Protein AF-A0AAD6JDX0-F1 (afdb_monomer_lite)

Secondary structure (DSSP, 8-state):
----SSS-EE------GGG--HHHHTTS-EEHHHHHHHHHHHHHHHHHHSS-TT--SSHHHHHHHHHHPPP---TTS-HHHHHHHHHHT-SSTTTSPPHHHHHT-HHHHGGG-SPP----HHHHHHHHTT-----------------

InterPro domains:
  IPR000719 Protein kinase domain [PF00069] (10-108)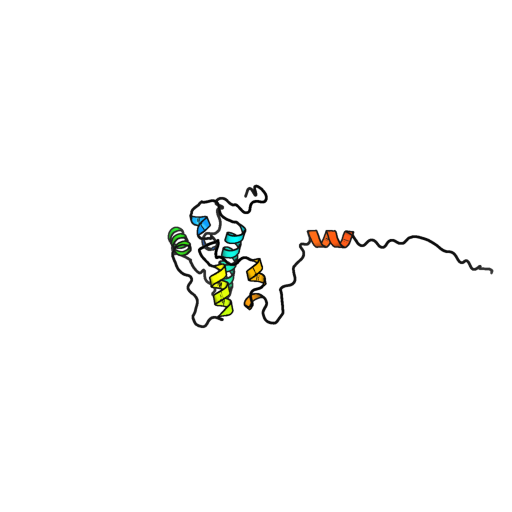
  IPR000719 Protein kinase domain [PS50011] (1-108)
  IPR011009 Protein kinase-like domain superfamily [SSF56112] (7-124)

Structure (mmCIF, N/CA/C/O backbone):
data_AF-A0AAD6JDX0-F1
#
_entry.id   AF-A0AAD6JDX0-F1
#
loop_
_atom_site.group_PDB
_atom_site.id
_atom_site.type_symbol
_atom_site.label_atom_id
_atom_site.label_alt_id
_atom_site.label_comp_id
_atom_site.label_asym_id
_atom_site.label_entity_id
_atom_site.label_seq_id
_atom_site.pdbx_PDB_ins_code
_atom_site.Cartn_x
_atom_site.Cartn_y
_atom_site.Cartn_z
_atom_site.occupancy
_atom_site.B_iso_or_equiv
_atom_site.auth_seq_id
_atom_site.auth_comp_id
_atom_site.auth_asym_id
_atom_site.auth_atom_id
_atom_site.pdbx_PDB_model_num
ATOM 1 N N . MET A 1 1 ? 9.845 15.146 -13.384 1.00 43.88 1 MET A N 1
ATOM 2 C CA . MET A 1 1 ? 8.476 14.604 -13.340 1.00 43.88 1 MET A CA 1
ATOM 3 C C . MET A 1 1 ? 7.692 15.334 -14.412 1.00 43.88 1 MET A C 1
ATOM 5 O O . MET A 1 1 ? 7.407 16.510 -14.237 1.00 43.88 1 MET A O 1
ATOM 9 N N . VAL A 1 2 ? 7.508 14.710 -15.573 1.00 39.38 2 VAL A N 1
ATOM 10 C CA . VAL A 1 2 ? 6.682 15.276 -1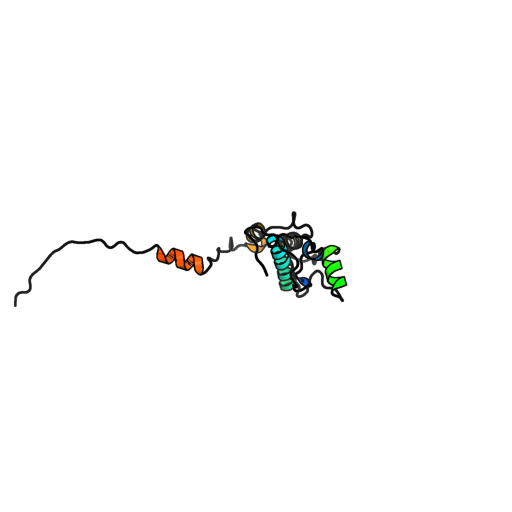6.645 1.00 39.38 2 VAL A CA 1
ATOM 11 C C . VAL A 1 2 ? 5.305 14.665 -16.440 1.00 39.38 2 VAL A C 1
ATOM 13 O O . VAL A 1 2 ? 5.136 13.470 -16.652 1.00 39.38 2 VAL A O 1
ATOM 16 N N . LEU A 1 3 ? 4.376 15.458 -15.911 1.00 48.66 3 LEU A N 1
ATOM 17 C CA . LEU A 1 3 ? 2.956 15.124 -15.923 1.00 48.66 3 LEU A CA 1
ATOM 18 C C . LEU A 1 3 ? 2.499 15.386 -17.355 1.00 48.66 3 LEU A C 1
ATOM 20 O O . LEU A 1 3 ? 2.407 16.546 -17.756 1.00 48.66 3 LEU A O 1
ATOM 24 N N . GLN A 1 4 ? 2.354 14.331 -18.150 1.00 47.47 4 GLN A N 1
ATOM 25 C CA . GLN A 1 4 ? 1.864 14.450 -19.514 1.00 47.47 4 GLN A CA 1
ATOM 26 C C . GLN A 1 4 ? 0.431 13.933 -19.554 1.00 47.47 4 GLN A C 1
ATOM 28 O O . GLN A 1 4 ? 0.207 12.731 -19.482 1.00 47.47 4 GLN A O 1
ATOM 33 N N . ASP A 1 5 ? -0.479 14.899 -19.674 1.00 45.22 5 ASP A N 1
ATOM 34 C CA . ASP A 1 5 ? -1.912 14.775 -19.933 1.00 45.22 5 ASP A CA 1
ATOM 35 C C . ASP A 1 5 ? -2.743 14.091 -18.839 1.00 45.22 5 ASP A C 1
ATOM 37 O O . ASP A 1 5 ? -2.227 13.433 -17.944 1.00 45.22 5 ASP A O 1
ATOM 41 N N . ASP A 1 6 ? -4.062 14.291 -18.886 1.00 59.56 6 ASP A N 1
ATOM 42 C CA . ASP A 1 6 ? -5.078 13.791 -17.942 1.00 59.56 6 ASP A CA 1
ATOM 43 C C . ASP A 1 6 ? -5.163 12.245 -17.840 1.00 59.56 6 ASP A C 1
ATOM 45 O O . ASP A 1 6 ? -6.144 11.691 -17.336 1.00 59.56 6 ASP A O 1
ATOM 49 N N . ASN A 1 7 ? -4.145 11.536 -18.330 1.00 61.78 7 ASN A N 1
ATOM 50 C CA . ASN A 1 7 ? -3.982 10.100 -18.238 1.00 61.78 7 ASN A CA 1
ATOM 51 C C . ASN A 1 7 ? -3.118 9.769 -17.008 1.00 61.78 7 ASN A C 1
ATOM 53 O O . ASN A 1 7 ? -2.007 10.268 -16.864 1.00 61.78 7 ASN A O 1
ATOM 57 N N . ASP A 1 8 ? -3.613 8.911 -16.113 1.00 72.12 8 ASP A N 1
ATOM 58 C CA . ASP A 1 8 ? -2.952 8.521 -14.850 1.00 72.12 8 ASP A CA 1
ATOM 59 C C . ASP A 1 8 ? -1.730 7.601 -15.070 1.00 72.12 8 ASP A C 1
ATOM 61 O O . ASP A 1 8 ? -1.405 6.763 -14.240 1.00 72.12 8 ASP A O 1
ATOM 65 N N . GLU A 1 9 ? -1.073 7.699 -16.221 1.00 75.00 9 GLU A N 1
ATOM 66 C CA . GLU A 1 9 ? -0.005 6.815 -16.663 1.00 75.00 9 GLU A CA 1
ATOM 67 C C . GLU A 1 9 ? 1.367 7.423 -16.377 1.00 75.00 9 GLU A C 1
ATOM 69 O O . GLU A 1 9 ? 1.724 8.493 -16.873 1.00 75.00 9 GLU A O 1
ATOM 74 N N . LEU A 1 10 ? 2.181 6.707 -15.605 1.00 70.31 10 LEU A N 1
ATOM 75 C CA . LEU A 1 10 ? 3.523 7.142 -15.239 1.00 70.31 10 LEU A CA 1
ATOM 76 C C . LEU A 1 10 ? 4.592 6.175 -15.751 1.00 70.31 10 LEU A C 1
ATOM 78 O O . LEU A 1 10 ? 4.371 4.979 -15.945 1.00 70.31 10 LEU A O 1
ATOM 82 N N . ARG A 1 11 ? 5.795 6.719 -15.959 1.00 57.75 11 ARG A N 1
ATOM 83 C CA . ARG A 1 11 ? 7.009 5.962 -16.280 1.00 57.75 11 ARG A CA 1
ATOM 84 C C . ARG A 1 11 ? 8.075 6.236 -15.229 1.00 57.75 11 ARG A C 1
ATOM 86 O O . ARG A 1 11 ? 8.340 7.389 -14.906 1.00 57.75 11 ARG A O 1
ATOM 93 N N . ARG A 1 12 ? 8.660 5.141 -14.731 1.00 56.44 12 ARG A N 1
ATOM 94 C CA . ARG A 1 12 ? 9.772 5.007 -13.771 1.00 56.44 12 ARG A CA 1
ATOM 95 C C . ARG A 1 12 ? 10.301 6.333 -13.177 1.00 56.44 12 ARG A C 1
ATOM 97 O O . ARG A 1 12 ? 11.063 7.051 -13.821 1.00 56.44 12 ARG A O 1
ATOM 104 N N . SER A 1 13 ? 9.975 6.588 -11.908 1.00 55.56 13 SER A N 1
ATOM 105 C CA . SER A 1 13 ? 10.587 7.639 -11.078 1.00 55.56 13 SER A CA 1
ATOM 106 C C . SER A 1 13 ? 11.581 7.018 -10.080 1.00 55.56 13 SER A C 1
ATOM 108 O O . SER A 1 13 ? 11.301 5.932 -9.569 1.00 55.56 13 SER A O 1
ATOM 110 N N . PRO A 1 14 ? 12.731 7.652 -9.777 1.00 55.09 14 PRO A N 1
ATOM 111 C CA . PRO A 1 14 ? 13.619 7.218 -8.700 1.00 55.09 14 PRO A CA 1
ATOM 112 C C . PRO A 1 14 ? 12.977 7.539 -7.338 1.00 55.09 14 PRO A C 1
ATOM 114 O O . PRO A 1 14 ? 13.245 8.577 -6.738 1.00 55.09 14 PRO A O 1
ATOM 117 N N . GLY A 1 15 ? 12.065 6.678 -6.888 1.00 63.12 15 GLY A N 1
ATOM 118 C CA . GLY A 1 15 ? 11.445 6.752 -5.565 1.00 63.12 15 GLY A CA 1
ATOM 119 C C . GLY A 1 15 ? 12.250 6.013 -4.493 1.00 63.12 15 GLY A C 1
ATOM 120 O O . GLY A 1 15 ? 13.205 5.293 -4.788 1.00 63.12 15 GLY A O 1
ATOM 121 N N . THR A 1 16 ? 11.839 6.166 -3.233 1.00 78.12 16 THR A N 1
ATOM 122 C CA . THR A 1 16 ? 12.354 5.352 -2.128 1.00 78.12 16 THR A CA 1
ATOM 123 C C . THR A 1 16 ? 11.837 3.909 -2.290 1.00 78.12 16 THR A C 1
ATOM 125 O O . THR A 1 16 ? 10.620 3.707 -2.279 1.00 78.12 16 THR A O 1
ATOM 128 N N . PRO A 1 17 ? 12.719 2.897 -2.412 1.00 80.88 17 PRO A N 1
ATOM 129 C CA . PRO A 1 17 ? 12.360 1.524 -2.791 1.00 80.88 17 PRO A CA 1
ATOM 130 C C . PRO A 1 17 ? 11.225 0.906 -1.970 1.00 80.88 17 PRO A C 1
ATOM 132 O O . PRO A 1 17 ? 10.349 0.259 -2.528 1.00 80.88 17 PRO A O 1
ATOM 135 N N . VAL A 1 18 ? 11.188 1.165 -0.660 1.00 85.81 18 VAL A N 1
ATOM 136 C CA . VAL A 1 18 ? 10.205 0.566 0.259 1.00 85.81 18 VAL A CA 1
ATOM 137 C C . VAL A 1 18 ? 8.756 0.987 -0.010 1.00 85.81 18 VAL A C 1
ATOM 139 O O . VAL A 1 18 ? 7.848 0.247 0.345 1.00 85.81 18 VAL A O 1
ATOM 142 N N . PHE A 1 19 ? 8.527 2.131 -0.664 1.00 87.88 19 PHE A N 1
ATOM 143 C CA . PHE A 1 19 ? 7.188 2.613 -1.042 1.00 87.88 19 PHE A CA 1
ATOM 144 C C . PHE A 1 19 ? 6.827 2.280 -2.493 1.00 87.88 19 PHE A C 1
ATOM 146 O O . PHE A 1 19 ? 5.775 2.684 -2.982 1.00 87.88 19 PHE A O 1
ATOM 153 N N . THR A 1 20 ? 7.708 1.581 -3.210 1.00 88.25 20 THR A N 1
ATOM 154 C CA . THR A 1 20 ? 7.510 1.286 -4.630 1.00 88.25 20 THR A CA 1
ATOM 155 C C . THR A 1 20 ? 6.499 0.155 -4.780 1.00 88.25 20 THR A C 1
ATOM 157 O O . THR A 1 20 ? 6.663 -0.903 -4.179 1.00 88.25 20 THR A O 1
ATOM 160 N N . ALA A 1 21 ? 5.453 0.385 -5.573 1.00 88.94 21 ALA A N 1
ATOM 161 C CA . ALA A 1 21 ? 4.462 -0.633 -5.900 1.00 88.94 21 ALA A CA 1
ATOM 162 C C . ALA A 1 21 ? 5.066 -1.721 -6.815 1.00 88.94 21 ALA A C 1
ATOM 164 O O . ALA A 1 21 ? 5.967 -1.414 -7.605 1.00 88.94 21 ALA A O 1
ATOM 165 N N . PRO A 1 22 ? 4.597 -2.979 -6.745 1.00 89.00 22 PRO A N 1
ATOM 166 C CA . PRO A 1 22 ? 5.179 -4.093 -7.500 1.00 89.00 22 PRO A CA 1
ATOM 167 C C . PRO A 1 22 ? 5.176 -3.867 -9.018 1.00 89.00 22 PRO A C 1
ATOM 169 O O . PRO A 1 22 ? 6.149 -4.195 -9.698 1.00 89.00 22 PRO A O 1
ATOM 172 N N . GLU A 1 23 ? 4.139 -3.231 -9.560 1.00 86.81 23 GLU A N 1
ATOM 173 C CA . GLU A 1 23 ? 4.049 -2.894 -10.981 1.00 86.81 23 GLU A CA 1
ATOM 174 C C . GLU A 1 23 ? 5.106 -1.867 -11.430 1.00 86.81 23 GLU A C 1
ATOM 176 O O . GLU A 1 23 ? 5.589 -1.917 -12.565 1.00 86.81 23 GLU A O 1
ATOM 181 N N . CYS A 1 24 ? 5.548 -0.982 -10.530 1.00 84.06 24 CYS A N 1
ATOM 182 C CA . CYS A 1 24 ? 6.585 0.012 -10.814 1.00 84.06 24 CYS A CA 1
ATOM 183 C C . CYS A 1 24 ? 7.971 -0.633 -10.969 1.00 84.06 24 CYS A C 1
ATOM 185 O O . CYS A 1 24 ? 8.816 -0.119 -11.710 1.00 84.06 24 CYS A O 1
ATOM 187 N N . CYS A 1 25 ? 8.209 -1.771 -10.306 1.00 78.56 25 CYS A N 1
ATOM 188 C CA . CYS A 1 25 ? 9.464 -2.522 -10.394 1.00 78.56 25 CYS A CA 1
ATOM 189 C C . CYS A 1 25 ? 9.700 -3.094 -11.803 1.00 78.56 25 CYS A C 1
ATOM 191 O O . CYS A 1 25 ? 10.847 -3.244 -12.226 1.00 78.56 25 CYS A O 1
ATOM 193 N N . LEU A 1 26 ? 8.626 -3.353 -12.556 1.00 73.75 26 LEU A N 1
ATOM 194 C CA . LEU A 1 26 ? 8.677 -3.952 -13.893 1.00 73.75 26 LEU A CA 1
ATOM 195 C C . LEU A 1 26 ? 9.055 -2.946 -14.997 1.00 73.75 26 LEU A C 1
ATOM 197 O O . LEU A 1 26 ? 9.336 -3.341 -16.127 1.00 73.75 26 LEU A O 1
ATOM 201 N N . GLY A 1 27 ? 9.098 -1.642 -14.693 1.00 67.19 27 GLY A N 1
ATOM 202 C CA . GLY A 1 27 ? 9.489 -0.599 -15.650 1.00 67.19 27 GLY A CA 1
ATOM 203 C C . GLY A 1 27 ? 8.494 -0.367 -16.793 1.00 67.19 27 GLY A C 1
ATOM 204 O O . GLY A 1 27 ? 8.848 0.279 -17.780 1.00 67.19 27 GLY A O 1
ATOM 205 N N . VAL A 1 28 ? 7.273 -0.883 -16.658 1.00 71.25 28 VAL A N 1
ATOM 206 C CA . VAL A 1 28 ? 6.154 -0.653 -17.576 1.00 71.25 28 VAL A CA 1
ATOM 207 C C . VAL A 1 28 ? 5.411 0.637 -17.218 1.00 71.25 28 VAL A C 1
ATOM 209 O O . VAL A 1 28 ? 5.698 1.276 -16.205 1.00 71.25 28 VAL A O 1
ATOM 212 N N . ILE A 1 29 ? 4.481 1.046 -18.080 1.00 76.06 29 ILE A N 1
ATOM 213 C CA . ILE A 1 29 ? 3.533 2.115 -17.758 1.00 76.06 29 ILE A CA 1
ATOM 214 C C . ILE A 1 29 ? 2.634 1.622 -16.618 1.00 76.06 29 ILE A C 1
ATOM 216 O O . ILE A 1 29 ? 2.143 0.496 -16.682 1.00 76.06 29 ILE A O 1
ATOM 220 N N . TYR A 1 30 ? 2.439 2.446 -15.590 1.00 78.44 30 TYR A N 1
ATOM 221 C CA . TYR A 1 30 ? 1.616 2.107 -14.428 1.00 78.44 30 TYR A CA 1
ATOM 222 C C . TYR A 1 30 ? 0.646 3.234 -14.075 1.00 78.44 30 TYR A C 1
ATOM 224 O O . TYR A 1 30 ? 0.876 4.389 -14.437 1.00 78.44 30 TYR A O 1
ATOM 232 N N . HIS A 1 31 ? -0.411 2.888 -13.337 1.00 81.62 31 HIS A N 1
ATOM 233 C CA . HIS A 1 31 ? -1.402 3.842 -12.851 1.00 81.62 31 HIS A CA 1
ATOM 234 C C . HIS A 1 31 ? -0.918 4.546 -11.579 1.00 81.62 31 HIS A C 1
ATOM 236 O O . HIS A 1 31 ? -0.700 3.897 -10.551 1.00 81.62 31 HIS A O 1
ATOM 242 N N . GLY A 1 32 ? -0.756 5.867 -11.639 1.00 82.69 32 GLY A N 1
ATOM 243 C CA . GLY A 1 32 ? -0.279 6.698 -10.534 1.00 82.69 32 GLY A CA 1
ATOM 244 C C . GLY A 1 32 ? -1.139 6.564 -9.281 1.00 82.69 32 GLY A C 1
ATOM 245 O O . GLY A 1 32 ? -0.604 6.315 -8.203 1.00 82.69 32 GLY A O 1
ATOM 246 N N . LYS A 1 33 ? -2.470 6.592 -9.419 1.00 87.31 33 LYS A N 1
ATOM 247 C CA . LYS A 1 33 ? -3.398 6.428 -8.284 1.00 87.31 33 LYS A CA 1
ATOM 248 C C . LYS A 1 33 ? -3.245 5.080 -7.585 1.00 87.31 33 LYS A C 1
ATOM 250 O O . LYS A 1 33 ? -3.305 5.010 -6.356 1.00 87.31 33 LYS A O 1
ATOM 255 N N . ALA A 1 34 ? -3.055 4.002 -8.347 1.00 87.94 34 ALA A N 1
ATOM 256 C CA . ALA A 1 34 ? -2.858 2.673 -7.774 1.00 87.94 34 ALA A CA 1
ATOM 257 C C . ALA A 1 34 ? -1.524 2.605 -7.016 1.00 87.94 34 ALA A C 1
ATOM 259 O O . ALA A 1 34 ? -1.481 2.081 -5.898 1.00 87.94 34 ALA A O 1
ATOM 260 N N . ALA A 1 35 ? -0.460 3.179 -7.582 1.00 89.25 35 ALA A N 1
ATOM 261 C CA . ALA A 1 35 ? 0.848 3.258 -6.937 1.00 89.25 35 ALA A CA 1
ATOM 262 C C . ALA A 1 35 ? 0.820 4.114 -5.655 1.00 89.25 35 ALA A C 1
ATOM 264 O O . ALA A 1 35 ? 1.400 3.722 -4.643 1.00 89.25 35 ALA A O 1
ATOM 265 N N . ASP A 1 36 ? 0.093 5.233 -5.657 1.00 89.56 36 ASP A N 1
ATOM 266 C CA . ASP A 1 36 ? -0.102 6.064 -4.464 1.00 89.56 36 ASP A CA 1
ATOM 267 C C . ASP A 1 36 ? -0.874 5.305 -3.377 1.00 89.56 36 ASP A C 1
ATOM 269 O O . ASP A 1 36 ? -0.522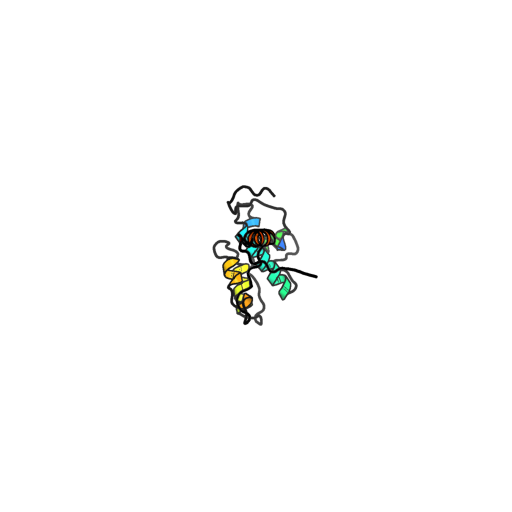 5.370 -2.198 1.00 89.56 36 ASP A O 1
ATOM 273 N N . THR A 1 37 ? -1.883 4.519 -3.765 1.00 92.81 37 THR A N 1
ATOM 274 C CA . THR A 1 37 ? -2.652 3.702 -2.814 1.00 92.81 37 THR A CA 1
ATOM 275 C C . THR A 1 37 ? -1.773 2.649 -2.132 1.00 92.81 37 THR A C 1
ATOM 277 O O . THR A 1 37 ? -1.856 2.455 -0.918 1.00 92.81 37 THR A O 1
ATOM 280 N N . TRP A 1 38 ? -0.852 2.036 -2.879 1.00 94.19 38 TRP A N 1
ATOM 281 C CA . TRP A 1 38 ? 0.163 1.148 -2.311 1.00 94.19 38 TRP A CA 1
ATOM 282 C C . TRP A 1 38 ? 1.066 1.874 -1.306 1.00 94.19 38 TRP A C 1
ATOM 284 O O . TRP A 1 38 ? 1.284 1.388 -0.193 1.00 94.19 38 TRP A O 1
ATOM 294 N N . ALA A 1 39 ? 1.570 3.057 -1.666 1.00 92.88 39 ALA A N 1
ATOM 295 C CA . ALA A 1 39 ? 2.435 3.844 -0.790 1.00 92.88 39 ALA A CA 1
ATOM 296 C C . ALA A 1 39 ? 1.727 4.247 0.518 1.00 92.88 39 ALA A C 1
ATOM 298 O O . ALA A 1 39 ? 2.355 4.247 1.583 1.00 92.88 39 ALA A O 1
ATOM 299 N N . VAL A 1 40 ? 0.418 4.523 0.464 1.00 94.00 40 VAL A N 1
ATOM 300 C CA . VAL A 1 40 ? -0.425 4.734 1.654 1.00 94.00 40 VAL A CA 1
ATOM 301 C C . VAL A 1 40 ? -0.473 3.477 2.523 1.00 94.00 40 VAL A C 1
ATOM 303 O O . VAL A 1 40 ? -0.251 3.578 3.728 1.00 94.00 40 VAL A O 1
ATOM 306 N N . GLY A 1 41 ? -0.669 2.294 1.933 1.00 95.12 41 GLY A N 1
ATOM 307 C CA . GLY A 1 41 ? -0.624 1.016 2.653 1.00 95.12 41 GLY A CA 1
ATOM 308 C C . GLY A 1 41 ? 0.697 0.771 3.378 1.00 95.12 41 GLY A C 1
ATOM 309 O O . GLY A 1 41 ? 0.705 0.440 4.564 1.00 95.12 41 GLY A O 1
ATOM 310 N N . VAL A 1 42 ? 1.825 1.000 2.697 1.00 94.88 42 VAL A N 1
ATOM 311 C CA . VAL A 1 42 ? 3.164 0.852 3.295 1.00 94.88 42 VAL A CA 1
ATOM 312 C C . VAL A 1 42 ? 3.353 1.834 4.451 1.00 94.88 42 VAL A C 1
ATOM 314 O O . VAL A 1 42 ? 3.882 1.470 5.502 1.00 94.88 42 VAL A O 1
ATOM 317 N N . THR A 1 43 ? 2.905 3.076 4.265 1.00 94.50 43 THR A N 1
ATOM 318 C CA . THR A 1 43 ? 2.985 4.125 5.287 1.00 94.50 43 THR A CA 1
ATOM 319 C C . THR A 1 43 ? 2.165 3.754 6.520 1.00 94.50 43 THR A C 1
ATOM 321 O O . THR A 1 43 ? 2.678 3.825 7.636 1.00 94.50 43 THR A O 1
ATOM 324 N N . LEU A 1 44 ? 0.924 3.303 6.326 1.00 93.81 44 LEU A N 1
ATOM 325 C CA . LEU A 1 44 ? 0.033 2.888 7.406 1.00 93.81 44 LEU A CA 1
ATOM 326 C C . LEU A 1 44 ? 0.610 1.698 8.183 1.00 93.81 44 LEU A C 1
ATOM 328 O O . LEU A 1 44 ? 0.676 1.737 9.412 1.00 93.81 44 LEU A O 1
ATOM 332 N N . TYR A 1 45 ? 1.106 0.683 7.472 1.00 94.62 45 TYR A N 1
ATOM 333 C CA . TYR A 1 45 ? 1.783 -0.462 8.081 1.00 94.62 45 TYR A CA 1
ATOM 334 C C . TYR A 1 45 ? 2.961 -0.003 8.957 1.00 94.62 45 TYR A C 1
ATOM 336 O O . TYR A 1 45 ? 3.091 -0.427 10.106 1.00 94.62 45 TYR A O 1
ATOM 344 N N . CYS A 1 46 ? 3.788 0.917 8.450 1.00 93.50 46 CYS A N 1
ATOM 345 C CA . CYS A 1 46 ? 4.923 1.461 9.193 1.00 93.50 46 CYS A CA 1
ATOM 346 C C . CYS A 1 46 ? 4.493 2.255 10.436 1.00 93.50 46 CYS A C 1
ATOM 348 O O . CYS A 1 46 ? 5.168 2.181 11.461 1.00 93.50 46 CYS A O 1
ATOM 350 N N . MET A 1 47 ? 3.388 3.000 10.372 1.00 92.94 47 MET A N 1
ATOM 351 C CA . MET A 1 47 ? 2.867 3.753 11.520 1.00 92.94 47 MET A CA 1
ATOM 352 C C . MET A 1 47 ? 2.399 2.834 12.653 1.00 92.94 47 MET A C 1
ATOM 354 O O . MET A 1 47 ? 2.574 3.175 13.819 1.00 92.94 47 MET A O 1
ATOM 358 N N . ILE A 1 48 ? 1.824 1.679 12.317 1.00 90.94 48 ILE A N 1
ATOM 359 C CA . ILE A 1 48 ? 1.239 0.757 13.299 1.00 90.94 48 ILE A CA 1
ATOM 360 C C . ILE A 1 48 ? 2.290 -0.202 13.860 1.00 90.94 48 ILE A C 1
ATOM 362 O O . ILE A 1 48 ? 2.351 -0.422 15.067 1.00 90.94 48 ILE A O 1
ATOM 366 N N . LEU A 1 49 ? 3.117 -0.784 12.988 1.00 90.75 49 LEU A N 1
ATOM 367 C CA . LEU A 1 49 ? 4.044 -1.861 13.350 1.00 90.75 49 LEU A CA 1
ATOM 368 C C . LEU A 1 49 ? 5.495 -1.390 13.500 1.00 90.75 49 LEU A C 1
ATOM 370 O O . LEU A 1 49 ? 6.354 -2.187 13.876 1.00 90.75 49 LEU A O 1
ATOM 374 N N . GLY A 1 50 ? 5.788 -0.123 13.190 1.00 91.50 50 GLY A N 1
ATOM 375 C CA . GLY A 1 50 ? 7.121 0.474 13.331 1.00 91.50 50 GLY A CA 1
ATOM 376 C C . GLY A 1 50 ? 8.180 -0.082 12.372 1.00 91.50 50 GLY A C 1
ATOM 377 O O . GLY A 1 50 ? 9.364 0.198 12.539 1.00 91.50 50 GLY A O 1
ATOM 378 N N . GLN A 1 51 ? 7.778 -0.881 11.383 1.00 91.62 51 GLN A N 1
ATOM 379 C CA . GLN A 1 51 ? 8.663 -1.540 10.421 1.00 91.62 51 GLN A CA 1
ATOM 380 C C . GLN A 1 51 ? 8.020 -1.572 9.032 1.00 91.62 51 GLN A C 1
ATOM 382 O O . GLN A 1 51 ? 6.824 -1.343 8.899 1.00 91.62 51 GLN A O 1
ATOM 387 N N . TYR A 1 52 ? 8.797 -1.876 7.994 1.00 92.88 52 TYR A N 1
ATOM 388 C CA . TYR A 1 52 ? 8.292 -1.967 6.621 1.00 92.88 52 TYR A CA 1
ATOM 389 C C . TYR A 1 52 ? 7.897 -3.408 6.268 1.00 92.88 52 TYR A C 1
ATOM 391 O O . TYR A 1 52 ? 8.633 -4.330 6.622 1.00 92.88 52 TYR A O 1
ATOM 399 N N . PRO A 1 53 ? 6.805 -3.619 5.510 1.00 92.44 53 PRO A N 1
ATOM 400 C CA . PRO A 1 53 ? 6.284 -4.960 5.231 1.00 92.44 53 PRO A CA 1
ATOM 401 C C . PRO A 1 53 ? 7.211 -5.815 4.352 1.00 92.44 53 PRO A C 1
ATOM 403 O O . PRO A 1 53 ? 7.234 -7.033 4.486 1.00 92.44 53 PRO A O 1
ATOM 406 N N . PHE A 1 54 ? 7.994 -5.191 3.462 1.00 94.19 54 PHE A N 1
ATOM 407 C CA . PHE A 1 54 ? 8.796 -5.892 2.446 1.00 94.19 54 PHE A CA 1
ATOM 408 C C . PHE A 1 54 ? 10.277 -5.484 2.445 1.00 94.19 54 PHE A C 1
ATOM 410 O O . PHE A 1 54 ? 10.949 -5.588 1.422 1.00 94.19 54 PHE A O 1
ATOM 417 N N . LEU A 1 55 ? 10.806 -4.986 3.567 1.00 91.69 55 LEU A N 1
ATOM 418 C CA . LEU A 1 55 ? 12.203 -4.550 3.624 1.00 91.69 55 LEU A CA 1
ATOM 419 C C . LEU A 1 55 ? 13.170 -5.736 3.493 1.00 91.69 55 LEU A C 1
ATOM 421 O O . LEU A 1 55 ? 13.054 -6.758 4.178 1.00 91.69 55 LEU A O 1
ATOM 425 N N . GLY A 1 56 ? 14.134 -5.581 2.590 1.00 89.88 56 GLY A N 1
ATOM 426 C CA . GLY A 1 56 ? 15.214 -6.526 2.364 1.00 89.88 56 GLY A CA 1
ATOM 427 C C . GLY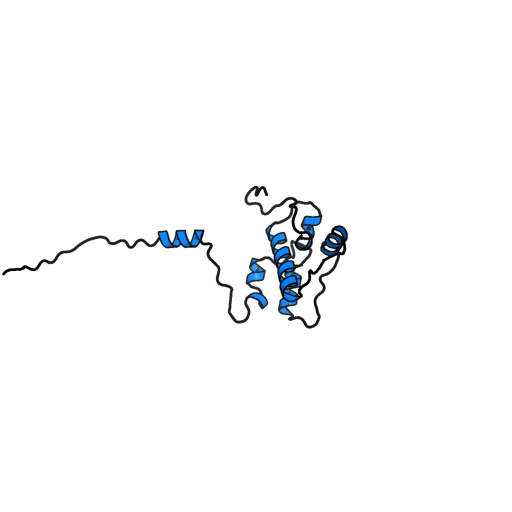 A 1 56 ? 16.570 -6.058 2.871 1.00 89.88 56 GLY A C 1
ATOM 428 O O . GLY A 1 56 ? 16.757 -4.884 3.182 1.00 89.88 56 GLY A O 1
ATOM 429 N N . GLU A 1 57 ? 17.535 -6.979 2.915 1.00 89.50 57 GLU A N 1
ATOM 430 C CA . GLU A 1 57 ? 18.934 -6.650 3.247 1.00 89.50 57 GLU A CA 1
ATOM 431 C C . GLU A 1 57 ? 19.599 -5.825 2.139 1.00 89.50 57 GLU A C 1
ATOM 433 O O . GLU A 1 57 ? 20.486 -5.008 2.381 1.00 89.50 57 GLU A O 1
ATOM 438 N N . THR A 1 58 ? 19.147 -6.032 0.901 1.00 89.81 58 THR A N 1
ATOM 439 C CA . THR A 1 58 ? 19.603 -5.300 -0.278 1.00 89.81 58 THR A CA 1
ATOM 440 C C . THR A 1 58 ? 18.421 -4.682 -1.017 1.00 89.81 58 THR A C 1
ATOM 442 O O . THR A 1 58 ? 17.262 -5.057 -0.825 1.00 89.81 58 THR A O 1
ATOM 445 N N . LEU A 1 59 ? 18.712 -3.740 -1.918 1.00 86.56 59 LEU A N 1
ATOM 446 C CA . LEU A 1 59 ? 17.703 -3.170 -2.814 1.00 86.56 59 LEU A CA 1
ATOM 447 C C . LEU A 1 59 ? 17.033 -4.239 -3.681 1.00 86.56 59 LEU A C 1
ATOM 449 O O . LEU A 1 59 ? 15.825 -4.196 -3.881 1.00 86.56 59 LEU A O 1
ATOM 453 N N . HIS A 1 60 ? 17.818 -5.199 -4.173 1.00 87.50 60 HIS A N 1
ATOM 454 C CA . HIS A 1 60 ? 17.300 -6.298 -4.976 1.00 87.50 60 HIS A CA 1
ATOM 455 C C . HIS A 1 60 ? 16.364 -7.189 -4.154 1.00 87.50 60 HIS A C 1
ATOM 457 O O . HIS A 1 60 ? 15.242 -7.420 -4.585 1.00 87.50 60 HIS A O 1
ATOM 463 N N . ASP A 1 61 ? 16.777 -7.577 -2.942 1.00 91.50 61 ASP A N 1
ATOM 464 C CA . ASP A 1 61 ? 15.942 -8.347 -2.006 1.00 91.50 61 ASP A CA 1
ATOM 465 C C . ASP A 1 61 ? 14.640 -7.605 -1.659 1.00 91.50 61 ASP A C 1
ATOM 467 O O . ASP A 1 61 ? 13.566 -8.192 -1.629 1.00 91.50 61 ASP A O 1
ATOM 471 N N . THR A 1 62 ? 14.708 -6.284 -1.471 1.00 91.19 62 THR A N 1
ATOM 472 C CA . THR A 1 62 ? 13.516 -5.460 -1.213 1.00 91.19 62 THR A CA 1
ATOM 473 C C . THR A 1 62 ? 12.533 -5.520 -2.383 1.00 91.19 62 THR A C 1
ATOM 475 O O . THR A 1 62 ? 11.344 -5.742 -2.169 1.00 91.19 62 THR A O 1
ATOM 478 N N . TYR A 1 63 ? 13.002 -5.363 -3.626 1.00 89.75 63 TYR A N 1
ATOM 479 C CA . TYR A 1 63 ? 12.122 -5.480 -4.793 1.00 89.75 63 TYR A CA 1
ATOM 480 C C . TYR A 1 63 ? 11.559 -6.889 -4.954 1.00 89.75 63 TYR A C 1
ATOM 482 O O . TYR A 1 63 ? 10.378 -7.037 -5.261 1.00 89.75 63 TYR A O 1
ATOM 490 N N . ASP A 1 64 ? 12.369 -7.912 -4.698 1.00 91.19 64 ASP A N 1
ATOM 491 C CA . ASP A 1 64 ? 11.929 -9.298 -4.810 1.00 91.19 64 ASP A CA 1
ATOM 492 C C . ASP A 1 64 ? 10.824 -9.610 -3.788 1.00 91.19 64 ASP A C 1
ATOM 494 O O . ASP A 1 64 ? 9.786 -10.169 -4.142 1.00 91.19 64 ASP A O 1
ATOM 498 N N . LYS A 1 65 ? 10.960 -9.120 -2.549 1.00 93.12 65 LYS A N 1
ATOM 499 C CA . LYS A 1 65 ? 9.911 -9.199 -1.518 1.00 93.12 65 LYS A CA 1
ATOM 500 C C . LYS A 1 65 ? 8.663 -8.395 -1.883 1.00 93.12 65 LYS A C 1
ATOM 502 O O . LYS A 1 65 ? 7.543 -8.857 -1.659 1.00 93.12 65 LYS A O 1
ATOM 507 N N . ILE A 1 66 ? 8.827 -7.202 -2.456 1.00 92.12 66 ILE A N 1
ATOM 508 C CA . ILE A 1 66 ? 7.700 -6.382 -2.922 1.00 92.12 66 ILE A CA 1
ATOM 509 C C . ILE A 1 66 ? 6.899 -7.117 -4.000 1.00 92.12 66 ILE A C 1
ATOM 511 O O . ILE A 1 66 ? 5.676 -7.002 -4.000 1.00 92.12 66 ILE A O 1
ATOM 515 N N . VAL A 1 67 ? 7.532 -7.887 -4.882 1.00 90.75 67 VAL A N 1
ATOM 516 C CA . VAL A 1 67 ? 6.825 -8.588 -5.965 1.00 90.75 67 VAL A CA 1
ATOM 517 C C . VAL A 1 67 ? 6.288 -9.947 -5.510 1.00 90.75 67 VAL A C 1
ATOM 519 O O . VAL A 1 67 ? 5.127 -10.257 -5.771 1.00 90.75 67 VAL A O 1
ATOM 522 N N . ASN A 1 68 ? 7.095 -10.737 -4.801 1.00 91.50 68 ASN A N 1
ATOM 523 C CA . ASN A 1 68 ? 6.834 -12.164 -4.600 1.00 91.50 68 ASN A CA 1
ATOM 524 C C . ASN A 1 68 ? 6.346 -12.525 -3.193 1.00 91.50 68 ASN A C 1
ATOM 526 O O . ASN A 1 68 ? 5.641 -13.522 -3.034 1.00 91.50 68 ASN A O 1
ATOM 530 N N . ASN A 1 69 ? 6.702 -11.751 -2.161 1.00 92.81 69 ASN A N 1
ATOM 531 C CA . ASN A 1 69 ? 6.370 -12.138 -0.792 1.00 92.81 69 ASN A CA 1
ATOM 532 C C . ASN A 1 69 ? 4.940 -11.720 -0.418 1.00 92.81 69 ASN A C 1
ATOM 534 O O . ASN A 1 69 ? 4.529 -10.585 -0.711 1.00 92.81 69 ASN A O 1
ATOM 538 N N . PRO A 1 70 ? 4.195 -12.600 0.279 1.00 92.62 70 PRO A N 1
ATOM 539 C CA . PRO A 1 70 ? 2.898 -12.250 0.837 1.00 92.62 70 PRO A CA 1
ATOM 540 C C . PRO A 1 70 ? 3.053 -11.227 1.966 1.00 92.62 70 PRO A C 1
ATOM 542 O O . PRO A 1 70 ? 4.104 -11.126 2.604 1.00 92.62 70 PRO A O 1
ATOM 545 N N . LEU A 1 71 ? 1.987 -10.469 2.212 1.00 93.19 71 LEU A N 1
ATOM 546 C CA . LEU A 1 71 ? 1.895 -9.594 3.373 1.00 93.19 71 LEU A CA 1
ATOM 547 C C . LEU A 1 71 ? 1.803 -10.444 4.649 1.00 93.19 71 LEU A C 1
ATOM 549 O O . LEU A 1 71 ? 1.027 -11.394 4.704 1.00 93.19 71 LEU A O 1
ATOM 553 N N . VAL A 1 72 ? 2.584 -10.094 5.670 1.00 91.81 72 VAL A N 1
ATOM 554 C CA . VAL A 1 72 ? 2.549 -10.751 6.982 1.00 91.81 72 VAL A CA 1
ATOM 555 C C . VAL A 1 72 ? 1.948 -9.781 7.990 1.00 91.81 72 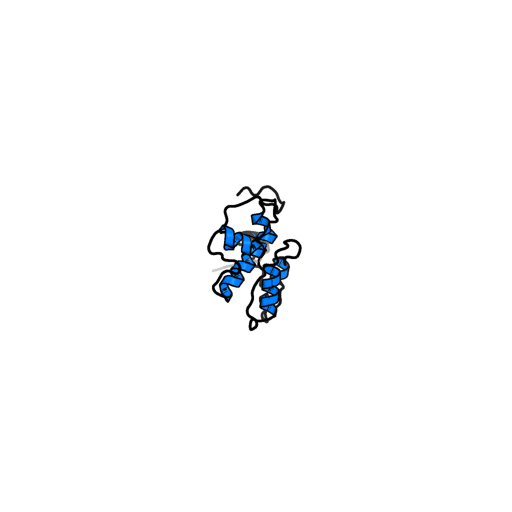VAL A C 1
ATOM 557 O O . VAL A 1 72 ? 2.435 -8.663 8.136 1.00 91.81 72 VAL A O 1
ATOM 560 N N . LEU A 1 73 ? 0.896 -10.213 8.684 1.00 92.50 73 LEU A N 1
ATOM 561 C CA . LEU A 1 73 ? 0.186 -9.420 9.683 1.00 92.50 73 LEU A CA 1
ATOM 562 C C . LEU A 1 73 ? 0.068 -10.216 10.994 1.00 92.50 73 LEU A C 1
ATOM 564 O O . LEU A 1 73 ? -0.148 -11.425 10.934 1.00 92.50 73 LEU A O 1
ATOM 568 N N . PRO A 1 74 ? 0.187 -9.583 12.177 1.00 91.06 74 PRO A N 1
ATOM 569 C CA . PRO A 1 74 ? 0.019 -10.277 13.455 1.00 91.06 74 PRO A CA 1
ATOM 570 C C . PRO A 1 74 ? -1.401 -10.824 13.649 1.00 91.06 74 PRO A C 1
ATOM 572 O O . PRO A 1 74 ? -2.379 -10.127 13.371 1.00 91.06 74 PRO A O 1
ATOM 575 N N . ASP A 1 75 ? -1.535 -12.028 14.210 1.00 87.75 75 ASP A N 1
ATOM 576 C CA . ASP A 1 75 ? -2.840 -12.671 14.429 1.00 87.75 75 ASP A CA 1
ATOM 577 C C . ASP A 1 75 ? -3.757 -11.879 15.373 1.00 87.75 75 ASP A C 1
ATOM 579 O O . ASP A 1 75 ? -4.962 -11.818 15.145 1.00 87.75 75 ASP A O 1
ATOM 583 N N . GLU A 1 76 ? -3.195 -11.181 16.356 1.00 88.00 76 GLU A N 1
ATOM 584 C CA . GLU A 1 76 ? -3.945 -10.413 17.361 1.00 88.00 76 GLU A CA 1
ATOM 585 C C . GLU A 1 76 ? -4.384 -9.013 16.888 1.00 88.00 76 GLU A C 1
ATOM 587 O O . GLU A 1 76 ? -5.012 -8.266 17.638 1.00 88.00 76 GLU A O 1
ATOM 592 N N . MET A 1 77 ? -4.064 -8.623 15.651 1.00 89.19 77 MET A N 1
ATOM 593 C CA . MET A 1 77 ? -4.448 -7.313 15.120 1.00 89.19 77 MET A CA 1
ATOM 594 C C . MET A 1 77 ? -5.949 -7.238 14.795 1.00 89.19 77 MET A C 1
ATOM 596 O O . MET A 1 77 ? -6.563 -8.226 14.392 1.00 89.19 77 MET A O 1
ATOM 600 N N . ASN A 1 78 ? -6.525 -6.038 14.935 1.00 90.38 78 ASN A N 1
ATOM 601 C CA . ASN A 1 78 ? -7.917 -5.745 14.588 1.00 90.38 78 ASN A CA 1
ATOM 602 C C . ASN A 1 78 ? -8.251 -6.243 13.163 1.00 90.38 78 ASN A C 1
ATOM 604 O O . ASN A 1 78 ? -7.508 -5.977 12.218 1.00 90.38 78 ASN A O 1
ATOM 608 N N . ALA A 1 79 ? -9.366 -6.966 13.024 1.00 91.75 79 ALA A N 1
ATOM 609 C CA . ALA A 1 79 ? -9.771 -7.593 11.767 1.00 91.75 79 ALA A CA 1
ATOM 610 C C . ALA A 1 79 ? -10.064 -6.579 10.647 1.00 91.75 79 ALA A C 1
ATOM 612 O O . ALA A 1 79 ? -9.687 -6.817 9.507 1.00 91.75 79 ALA A O 1
ATOM 613 N N . GLU A 1 80 ? -10.663 -5.433 10.967 1.00 91.38 80 GLU A N 1
ATOM 614 C CA . GLU A 1 80 ? -10.942 -4.368 9.994 1.00 91.38 80 GLU A CA 1
ATOM 615 C C . GLU A 1 80 ? -9.649 -3.698 9.521 1.00 91.38 80 GLU A C 1
ATOM 617 O O . GLU A 1 80 ? -9.503 -3.352 8.354 1.00 91.38 80 GLU A O 1
ATOM 622 N N . LEU A 1 81 ? -8.673 -3.542 10.416 1.00 91.00 81 LEU A N 1
ATOM 623 C CA . LEU A 1 81 ? -7.361 -3.023 10.040 1.00 91.00 81 LEU A CA 1
ATOM 624 C C . LEU A 1 81 ? -6.605 -3.998 9.128 1.00 91.00 81 LEU A C 1
ATOM 626 O O . LEU A 1 81 ? -5.923 -3.567 8.198 1.00 91.00 81 LEU A O 1
ATOM 630 N N . LYS A 1 82 ? -6.712 -5.306 9.393 1.00 93.50 82 LYS A N 1
ATOM 631 C CA . LYS A 1 82 ? -6.143 -6.338 8.516 1.00 93.50 82 LYS A CA 1
ATOM 632 C C . LYS A 1 82 ? -6.751 -6.264 7.123 1.00 93.50 82 LYS A C 1
ATOM 634 O O . LYS A 1 82 ? -5.993 -6.162 6.167 1.00 93.50 82 LYS A O 1
ATOM 639 N N . ASP A 1 83 ? -8.079 -6.236 7.039 1.00 93.94 83 ASP A N 1
ATOM 640 C CA . ASP A 1 83 ? -8.816 -6.138 5.774 1.00 93.94 83 ASP A CA 1
ATOM 641 C C . ASP A 1 83 ? -8.380 -4.903 4.968 1.00 93.94 83 ASP A C 1
ATOM 643 O O . ASP A 1 83 ? -8.009 -5.001 3.795 1.00 93.94 83 ASP A O 1
ATOM 647 N N . LEU A 1 84 ? -8.270 -3.748 5.636 1.00 94.38 84 LEU A N 1
ATOM 648 C CA . LEU A 1 84 ? -7.781 -2.523 5.010 1.00 94.38 84 LEU A CA 1
ATOM 649 C C . LEU A 1 84 ? -6.339 -2.655 4.492 1.00 94.38 84 LEU A C 1
ATOM 651 O O . LEU A 1 84 ? -6.043 -2.230 3.373 1.00 94.38 84 LEU A O 1
ATOM 655 N N . LEU A 1 85 ? -5.425 -3.212 5.294 1.00 94.88 85 LEU A N 1
ATOM 656 C CA . LEU A 1 85 ? -4.021 -3.382 4.905 1.00 94.88 85 LEU A CA 1
ATOM 657 C C . LEU A 1 85 ? -3.860 -4.381 3.754 1.00 94.88 85 LEU A C 1
ATOM 659 O O . LEU A 1 85 ? -3.056 -4.131 2.856 1.00 94.88 85 LEU A O 1
ATOM 663 N N . GLU A 1 86 ? -4.627 -5.469 3.750 1.00 94.75 86 GLU A N 1
ATOM 664 C CA . GLU A 1 86 ? -4.652 -6.449 2.660 1.00 94.75 86 GLU A CA 1
ATOM 665 C C . GLU A 1 86 ? -5.177 -5.826 1.360 1.00 94.75 86 GLU A C 1
ATOM 667 O O . GLU A 1 86 ? -4.581 -6.026 0.298 1.00 94.75 86 GLU A O 1
ATOM 672 N N . GLY A 1 87 ? -6.219 -4.993 1.441 1.00 94.25 87 GLY A N 1
ATOM 673 C CA . GLY A 1 87 ? -6.734 -4.240 0.297 1.00 94.25 87 GLY A CA 1
ATOM 674 C C . GLY A 1 87 ? -5.733 -3.219 -0.255 1.00 94.25 87 GLY A C 1
ATOM 675 O O . GLY A 1 87 ? -5.540 -3.132 -1.473 1.00 94.25 87 GLY A O 1
ATOM 676 N N . LEU A 1 88 ? -5.073 -2.456 0.625 1.00 94.56 88 LEU A N 1
ATOM 677 C CA . LEU A 1 88 ? -4.080 -1.434 0.261 1.00 94.56 88 LEU A CA 1
ATOM 678 C C . LEU A 1 88 ? -2.802 -2.041 -0.338 1.00 94.56 88 LEU A C 1
ATOM 680 O O . LEU A 1 88 ? -2.251 -1.507 -1.302 1.00 94.56 88 LEU A O 1
ATOM 684 N N . LEU A 1 89 ? -2.331 -3.155 0.227 1.00 95.06 89 LEU A N 1
ATOM 685 C CA . LEU A 1 89 ? -1.102 -3.850 -0.173 1.00 95.06 89 LEU A CA 1
ATOM 686 C C . LEU A 1 89 ? -1.376 -5.050 -1.093 1.00 95.06 89 LEU A C 1
ATOM 688 O O . LEU A 1 89 ? -0.569 -5.981 -1.184 1.00 95.06 89 LEU A O 1
ATOM 692 N N . CYS A 1 90 ? -2.490 -5.008 -1.826 1.00 94.31 90 CYS A N 1
ATOM 693 C CA . CYS A 1 90 ? -2.784 -5.959 -2.887 1.00 94.31 90 CYS A CA 1
ATOM 694 C C . CYS A 1 90 ? -1.789 -5.780 -4.046 1.00 94.31 90 CYS A C 1
ATOM 696 O O . CYS A 1 90 ? -1.587 -4.674 -4.566 1.00 94.31 90 CYS A O 1
ATOM 698 N N . LYS A 1 91 ? -1.139 -6.878 -4.449 1.00 91.38 91 LYS A N 1
ATOM 699 C CA . LYS A 1 91 ? -0.100 -6.854 -5.490 1.00 91.38 91 LYS A CA 1
ATOM 700 C C . LYS A 1 91 ? -0.678 -6.540 -6.868 1.00 91.38 91 LYS A C 1
ATOM 702 O O . LYS A 1 91 ? -0.029 -5.843 -7.638 1.00 91.38 91 LYS A O 1
ATOM 707 N N . ASP A 1 92 ? -1.886 -7.022 -7.154 1.00 90.81 92 ASP A N 1
ATOM 708 C CA . ASP A 1 92 ? -2.587 -6.723 -8.400 1.00 90.81 92 ASP A CA 1
ATOM 709 C C . ASP A 1 92 ? -3.204 -5.313 -8.325 1.00 90.81 92 ASP A C 1
ATOM 711 O O . ASP A 1 92 ? -4.122 -5.095 -7.528 1.00 90.81 92 ASP A O 1
ATOM 715 N N . PRO A 1 93 ? -2.740 -4.344 -9.136 1.00 89.31 93 PRO A N 1
ATOM 716 C CA . PRO A 1 93 ? -3.269 -2.984 -9.110 1.00 89.31 93 PRO A CA 1
ATOM 717 C C . PRO A 1 93 ? -4.745 -2.895 -9.527 1.00 89.31 93 PRO A C 1
ATOM 719 O O . PRO A 1 93 ? -5.405 -1.935 -9.139 1.00 89.31 93 PRO A O 1
ATOM 722 N N . ALA A 1 94 ? -5.277 -3.863 -10.284 1.00 88.81 94 ALA A N 1
ATOM 723 C CA . ALA A 1 94 ? -6.683 -3.873 -10.695 1.00 88.81 94 ALA A CA 1
ATOM 724 C C . ALA A 1 94 ? -7.626 -4.332 -9.571 1.00 88.81 94 ALA A C 1
ATOM 726 O O . ALA A 1 94 ? -8.796 -3.952 -9.554 1.00 88.81 94 ALA A O 1
ATOM 727 N N . LEU A 1 95 ? -7.117 -5.144 -8.640 1.00 91.12 95 LEU A N 1
ATOM 728 C CA . LEU A 1 95 ? -7.850 -5.618 -7.462 1.00 91.12 95 LEU A CA 1
ATOM 729 C C . LEU A 1 95 ? -7.549 -4.789 -6.208 1.00 91.12 95 LEU A C 1
ATOM 731 O O . LEU A 1 95 ? -8.199 -4.972 -5.180 1.00 91.12 95 LEU A O 1
ATOM 735 N N . ARG A 1 96 ? -6.553 -3.901 -6.270 1.00 94.31 96 ARG A N 1
ATOM 736 C CA . ARG A 1 96 ? -6.178 -3.016 -5.169 1.00 94.31 96 ARG A CA 1
ATOM 737 C C . ARG A 1 96 ? -7.321 -2.057 -4.856 1.00 94.31 96 ARG A C 1
ATOM 739 O O . ARG A 1 96 ? -7.923 -1.473 -5.758 1.00 94.31 96 ARG A O 1
ATOM 746 N N . ILE A 1 97 ? -7.604 -1.885 -3.565 1.00 92.38 97 ILE A N 1
ATOM 747 C CA . ILE A 1 97 ? -8.618 -0.933 -3.106 1.00 92.38 97 ILE A CA 1
ATOM 748 C C . ILE A 1 97 ? -8.278 0.470 -3.625 1.00 92.38 97 ILE A C 1
ATOM 750 O O . ILE A 1 97 ? -7.110 0.840 -3.717 1.00 92.38 97 ILE A O 1
ATOM 754 N N . THR A 1 98 ? -9.284 1.263 -3.986 1.00 91.00 98 THR A N 1
ATOM 755 C CA . THR A 1 98 ? -9.075 2.658 -4.393 1.00 91.00 98 THR A CA 1
ATOM 756 C C . THR A 1 98 ? -9.070 3.569 -3.170 1.00 91.00 98 THR A C 1
ATOM 758 O O . THR A 1 98 ? -9.718 3.272 -2.169 1.00 91.00 98 THR A O 1
ATOM 761 N N . LEU A 1 99 ? -8.404 4.725 -3.246 1.00 87.75 99 LEU A N 1
ATOM 762 C CA . LEU A 1 99 ? -8.434 5.705 -2.150 1.00 87.75 99 LEU A CA 1
ATOM 763 C C . LEU A 1 99 ? -9.858 6.139 -1.764 1.00 87.75 99 LEU A C 1
ATOM 765 O O . LEU A 1 99 ? -10.123 6.369 -0.591 1.00 87.75 99 LEU A O 1
ATOM 769 N N . ASP A 1 100 ? -10.781 6.215 -2.724 1.00 87.38 100 ASP A N 1
ATOM 770 C CA . ASP A 1 100 ? -12.186 6.525 -2.443 1.00 87.38 100 ASP A CA 1
ATOM 771 C C . ASP A 1 100 ? -12.837 5.435 -1.574 1.00 87.38 100 ASP A C 1
ATOM 773 O O . ASP A 1 100 ? -13.446 5.724 -0.543 1.00 87.38 100 ASP A O 1
ATOM 777 N N . ALA A 1 101 ? -12.606 4.161 -1.904 1.00 88.44 101 ALA A N 1
ATOM 778 C CA . ALA A 1 101 ? -13.063 3.045 -1.082 1.00 88.44 101 ALA A CA 1
ATOM 779 C C . ALA A 1 101 ? -12.382 3.022 0.301 1.00 88.44 101 ALA A C 1
ATOM 781 O O . ALA A 1 101 ? -13.050 2.758 1.297 1.00 88.44 101 ALA A O 1
ATOM 782 N N . VAL A 1 102 ? -11.097 3.388 0.392 1.00 89.06 102 VAL A N 1
ATOM 783 C CA . VAL A 1 102 ? -10.371 3.521 1.671 1.00 89.06 102 VAL A CA 1
ATOM 784 C C . VAL A 1 102 ? -11.020 4.567 2.573 1.00 89.06 102 VAL A C 1
ATOM 786 O O . VAL A 1 102 ? -11.213 4.310 3.757 1.00 89.06 102 VAL A O 1
ATOM 789 N N . THR A 1 103 ? -11.404 5.730 2.036 1.00 86.19 103 THR A N 1
ATOM 790 C CA . THR A 1 103 ? -12.061 6.777 2.844 1.00 86.19 103 THR A CA 1
ATOM 791 C C . THR A 1 103 ? -13.415 6.353 3.403 1.00 86.19 103 THR A C 1
ATOM 793 O O . THR A 1 103 ? -13.854 6.907 4.408 1.00 86.19 103 THR A O 1
ATOM 796 N N . ASN A 1 104 ? -14.050 5.359 2.778 1.00 87.00 104 ASN A N 1
ATOM 797 C CA . ASN A 1 104 ? -15.325 4.800 3.208 1.00 87.00 104 ASN A CA 1
ATOM 798 C C . ASN A 1 104 ? -15.177 3.522 4.055 1.00 87.00 104 ASN A C 1
ATOM 800 O O . ASN A 1 104 ? -16.178 2.917 4.434 1.00 87.00 104 ASN A O 1
ATOM 804 N N . HIS A 1 105 ? -13.948 3.080 4.328 1.00 88.06 105 HIS A N 1
ATOM 805 C CA . HIS A 1 105 ? -13.690 1.839 5.046 1.00 88.06 105 HIS A CA 1
ATOM 806 C C . HIS A 1 105 ? -14.050 1.969 6.533 1.00 88.06 105 HIS A C 1
ATOM 808 O O . HIS A 1 105 ? -13.733 2.983 7.157 1.00 88.06 105 HIS A O 1
ATOM 814 N N . THR A 1 106 ? -14.644 0.928 7.128 1.00 88.44 106 THR A N 1
ATOM 815 C CA . THR A 1 106 ? -15.126 0.941 8.525 1.00 88.44 106 THR A CA 1
ATOM 816 C C . THR A 1 106 ? -14.037 1.355 9.511 1.00 88.44 106 THR A C 1
ATOM 818 O O . THR A 1 106 ? -14.253 2.249 10.322 1.00 88.44 106 THR A O 1
ATOM 821 N N . TRP A 1 107 ? -12.826 0.807 9.355 1.00 89.06 107 TRP A N 1
ATOM 822 C CA . TRP A 1 107 ? -11.672 1.180 10.182 1.00 89.06 107 TRP A CA 1
ATOM 823 C C . TRP A 1 107 ? -11.286 2.670 10.087 1.00 89.06 107 TRP A C 1
ATOM 825 O O . TRP A 1 107 ? -10.768 3.235 11.045 1.00 89.06 107 TRP A O 1
ATOM 835 N N . VAL A 1 108 ? -11.513 3.309 8.933 1.00 85.00 108 VAL A N 1
ATOM 836 C CA . VAL A 1 108 ? -11.142 4.713 8.676 1.00 85.00 108 VAL A CA 1
ATOM 837 C C . VAL A 1 108 ? -12.217 5.677 9.175 1.00 85.00 108 VAL A C 1
ATOM 839 O O . VAL A 1 108 ? -11.886 6.732 9.709 1.00 85.00 108 VAL A O 1
ATOM 842 N N . ILE A 1 109 ? -13.492 5.325 8.995 1.00 85.75 109 ILE A N 1
ATOM 843 C CA . ILE A 1 109 ? -14.637 6.112 9.474 1.00 85.75 109 ILE A CA 1
ATOM 844 C C . ILE A 1 109 ? -14.745 6.028 11.004 1.00 85.75 109 ILE A C 1
ATOM 846 O O . ILE A 1 109 ? -15.007 7.035 11.661 1.00 85.75 109 ILE A O 1
ATOM 850 N N . GLY A 1 110 ? -14.548 4.835 11.572 1.00 80.44 110 GLY A N 1
ATOM 851 C CA . GLY A 1 110 ? -14.798 4.574 12.987 1.00 80.44 110 GLY A CA 1
ATOM 852 C C . GLY A 1 110 ? -16.226 4.946 13.410 1.00 80.44 110 GLY A C 1
ATOM 853 O O . GLY A 1 110 ? -17.154 4.958 12.600 1.00 80.44 110 GLY A O 1
ATOM 854 N N . ASP A 1 111 ? -16.396 5.287 14.686 1.00 75.56 111 ASP A N 1
ATOM 855 C CA . ASP A 1 111 ? -17.691 5.705 15.246 1.00 75.56 111 ASP A CA 1
ATOM 856 C C . ASP A 1 111 ? -18.020 7.190 14.974 1.00 75.56 111 ASP A C 1
ATOM 858 O O . ASP A 1 111 ? -19.153 7.629 15.178 1.00 75.56 111 ASP A O 1
ATOM 862 N N . ASP A 1 112 ? -17.044 7.970 14.495 1.00 72.31 112 ASP A N 1
ATOM 863 C CA . ASP A 1 112 ? -17.127 9.432 14.352 1.00 72.31 112 ASP A CA 1
ATOM 864 C C . ASP A 1 112 ? -17.723 9.895 13.005 1.00 72.31 112 ASP A C 1
ATOM 866 O O . ASP A 1 112 ? -17.981 11.087 12.801 1.00 72.31 112 ASP A O 1
ATOM 870 N N . GLY A 1 113 ? -18.000 8.962 12.088 1.00 66.50 113 GLY A N 1
ATOM 871 C CA . GLY A 1 113 ? -18.574 9.251 10.773 1.00 66.50 113 GLY A CA 1
ATOM 872 C C . GLY A 1 113 ? -17.533 9.650 9.711 1.00 66.50 113 GLY A C 1
ATOM 873 O O . GLY A 1 113 ? -16.329 9.635 9.959 1.00 66.50 113 GLY A O 1
ATOM 874 N N . PRO A 1 114 ? -17.963 9.930 8.465 1.00 71.38 114 PRO A N 1
ATOM 875 C CA . PRO A 1 114 ? -17.049 10.097 7.336 1.00 71.38 114 PRO A CA 1
ATOM 876 C C . PRO A 1 114 ? -16.124 11.307 7.512 1.00 71.38 114 PRO A C 1
ATOM 878 O O . PRO A 1 114 ? -16.551 12.374 7.961 1.00 71.38 114 PRO A O 1
ATOM 881 N N . ILE A 1 115 ? -14.863 11.159 7.087 1.00 67.69 115 ILE A N 1
ATOM 882 C CA . ILE A 1 115 ? -13.852 12.219 7.182 1.00 67.69 115 ILE A CA 1
ATOM 883 C C . ILE A 1 115 ? -14.347 13.470 6.427 1.00 67.69 115 ILE A C 1
ATOM 885 O O . ILE A 1 115 ? -14.651 13.383 5.231 1.00 67.69 115 ILE A O 1
ATOM 889 N N . PRO A 1 116 ? -14.397 14.654 7.072 1.00 67.19 116 PRO A N 1
ATOM 890 C CA . PRO A 1 116 ? -14.789 15.888 6.404 1.00 67.19 116 PRO A CA 1
ATOM 891 C C . PRO A 1 116 ? -13.870 16.171 5.213 1.00 67.19 116 PRO A C 1
ATOM 893 O O . PRO A 1 116 ? -12.649 16.252 5.366 1.00 67.19 116 PRO A O 1
ATOM 896 N N . GLN A 1 117 ? -14.441 16.360 4.020 1.00 66.94 117 GLN A N 1
ATOM 897 C CA . GLN A 1 117 ? -13.652 16.714 2.842 1.00 66.94 117 GLN A CA 1
ATOM 898 C C . GLN A 1 117 ? -12.948 18.055 3.074 1.00 66.94 117 GLN A C 1
ATOM 900 O O . GLN A 1 117 ? -13.584 19.112 3.148 1.00 66.94 117 GLN A O 1
ATOM 905 N N . TYR A 1 118 ? -11.619 18.033 3.172 1.00 65.44 118 TYR A N 1
ATOM 906 C CA . TYR A 1 118 ? -10.841 19.259 3.242 1.00 65.44 118 TYR A CA 1
ATOM 907 C C . TYR A 1 118 ? -10.853 19.926 1.862 1.00 65.44 118 TYR A C 1
ATOM 909 O O . TYR A 1 118 ? -10.294 19.441 0.879 1.00 65.44 118 TYR A O 1
ATOM 917 N N . LEU A 1 119 ? -11.525 21.071 1.761 1.00 58.97 119 LEU A N 1
ATOM 918 C CA . LEU A 1 119 ? -11.431 21.905 0.569 1.00 58.97 119 LEU A CA 1
ATOM 919 C C . LEU A 1 119 ? -10.008 22.447 0.470 1.00 58.97 119 LEU A C 1
ATOM 921 O O . LEU A 1 119 ? -9.506 23.075 1.406 1.00 58.97 119 LEU A O 1
ATOM 925 N N . CYS A 1 120 ? -9.372 22.259 -0.687 1.00 62.69 120 CYS A N 1
ATOM 926 C CA . CYS A 1 120 ? -8.112 22.931 -0.958 1.00 62.69 120 CYS A CA 1
ATOM 927 C C . CYS A 1 120 ? -8.299 24.448 -0.794 1.00 62.69 120 CYS A C 1
ATOM 929 O O . CYS A 1 120 ? -9.346 25.014 -1.137 1.00 62.69 120 CYS A O 1
ATOM 931 N N . TRP A 1 121 ? -7.269 25.122 -0.282 1.00 62.47 121 TRP A N 1
ATOM 932 C CA . TRP A 1 121 ? -7.290 26.569 -0.059 1.00 62.47 121 TRP A CA 1
ATOM 933 C C . TRP A 1 121 ? -7.729 27.347 -1.315 1.00 62.47 121 TRP A C 1
AT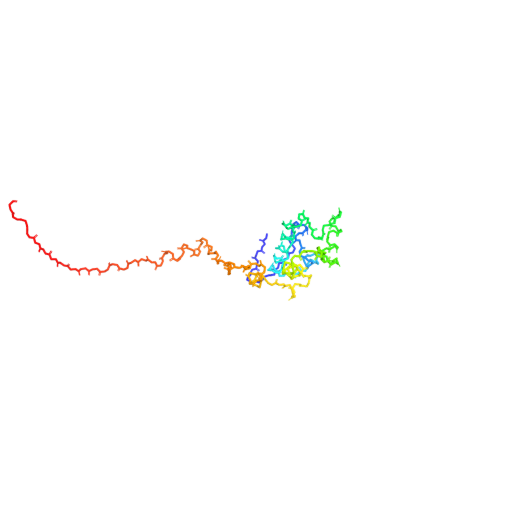OM 935 O O . TRP A 1 121 ? -8.471 28.325 -1.230 1.00 62.47 121 TRP A O 1
ATOM 945 N N . CYS A 1 122 ? -7.349 26.860 -2.500 1.00 69.88 122 CYS A N 1
ATOM 946 C CA . CYS A 1 122 ? -7.733 27.435 -3.788 1.00 69.88 122 CYS A CA 1
ATOM 947 C C . CYS A 1 122 ? -9.255 27.399 -4.034 1.00 69.88 122 CYS A C 1
ATOM 949 O O . CYS A 1 122 ? -9.832 28.415 -4.421 1.00 69.88 122 CYS A O 1
ATOM 951 N N . LYS A 1 123 ? -9.932 26.276 -3.747 1.00 61.44 123 LYS A N 1
ATOM 952 C CA . LYS A 1 123 ? -11.400 26.166 -3.864 1.00 61.44 123 LYS A CA 1
ATOM 953 C C . LYS A 1 123 ? -12.109 26.999 -2.794 1.00 61.44 123 LYS A C 1
ATOM 955 O O . LYS A 1 123 ? -13.093 27.674 -3.098 1.00 61.44 123 LYS A O 1
ATOM 960 N N . ARG A 1 124 ? -11.560 27.044 -1.575 1.00 56.97 124 ARG A N 1
ATOM 961 C CA . ARG A 1 124 ? -12.079 27.874 -0.474 1.00 56.97 124 ARG A CA 1
ATOM 962 C C . ARG A 1 124 ? -12.096 29.369 -0.824 1.00 56.97 124 ARG A C 1
ATOM 964 O O . ARG A 1 124 ? -13.078 30.044 -0.528 1.00 56.97 124 ARG A O 1
ATOM 971 N N . SER A 1 125 ? -11.057 29.864 -1.500 1.00 51.16 125 SER A N 1
ATOM 972 C CA . SER A 1 125 ? -10.970 31.261 -1.959 1.00 51.16 125 SER A CA 1
ATOM 973 C C . SER A 1 125 ? -12.011 31.594 -3.042 1.00 51.16 125 SER A C 1
ATOM 975 O O . SER A 1 125 ? -12.637 32.652 -3.004 1.00 51.16 125 SER A O 1
ATOM 977 N N . SER A 1 126 ? -12.281 30.662 -3.965 1.00 54.91 126 SER A N 1
ATOM 978 C CA . SER A 1 126 ? -13.286 30.865 -5.022 1.00 54.91 126 SER A CA 1
ATOM 979 C C . SER A 1 126 ? -14.728 30.952 -4.498 1.00 54.91 126 SER A C 1
ATOM 981 O O . SER A 1 126 ? -15.504 31.768 -4.986 1.00 54.91 126 SER A O 1
ATOM 983 N N . MET A 1 127 ? -15.074 30.190 -3.452 1.00 55.59 127 MET A N 1
ATOM 984 C CA . MET A 1 127 ? -16.412 30.224 -2.841 1.00 55.59 127 MET A CA 1
ATOM 985 C C . MET A 1 127 ? -16.678 31.502 -2.033 1.00 55.59 127 MET A C 1
ATOM 987 O O . MET A 1 127 ? -17.821 31.943 -1.948 1.00 55.59 127 MET A O 1
ATOM 991 N N . GLN A 1 128 ? -15.644 32.128 -1.465 1.00 54.25 128 GLN A N 1
ATOM 992 C CA . GLN A 1 128 ? -15.791 33.399 -0.741 1.00 54.25 128 GLN A CA 1
ATOM 993 C C . GLN A 1 128 ? -15.974 34.597 -1.681 1.00 54.25 128 GLN A C 1
ATOM 995 O O . GLN A 1 128 ? -16.533 35.610 -1.275 1.00 54.25 128 GLN A O 1
ATOM 1000 N N . LYS A 1 129 ? -15.568 34.470 -2.951 1.00 54.06 129 LYS A N 1
ATOM 1001 C CA . LYS A 1 129 ? -15.677 35.534 -3.959 1.00 54.06 129 LYS A CA 1
ATOM 1002 C C . LYS A 1 129 ? -17.058 35.638 -4.625 1.00 54.06 129 LYS A C 1
ATOM 1004 O O . LYS A 1 129 ? -17.276 36.553 -5.406 1.00 54.06 129 LYS A O 1
ATOM 1009 N N . GLY A 1 130 ? -17.975 34.709 -4.335 1.00 44.03 130 GLY A N 1
ATOM 1010 C CA . GLY A 1 130 ? -19.335 34.672 -4.894 1.00 44.03 130 GLY A CA 1
ATOM 1011 C C . GLY A 1 130 ? -20.431 35.225 -3.977 1.00 44.03 130 GLY A C 1
ATOM 1012 O O . GLY A 1 130 ? -21.607 35.087 -4.299 1.00 44.03 130 GLY A O 1
ATOM 1013 N N . ARG A 1 131 ? -20.077 35.805 -2.823 1.00 43.66 131 ARG A N 1
ATOM 1014 C CA . ARG A 1 131 ? -21.034 36.335 -1.841 1.00 43.66 131 ARG A CA 1
ATOM 1015 C C . ARG A 1 131 ? -20.835 37.842 -1.662 1.00 43.66 131 ARG A C 1
ATOM 1017 O O . ARG A 1 131 ? -20.521 38.297 -0.570 1.00 43.66 131 ARG A O 1
ATOM 1024 N N . GLU A 1 132 ? -20.988 38.609 -2.739 1.00 43.75 132 GLU A N 1
ATOM 1025 C CA . GLU A 1 132 ? -21.244 40.046 -2.598 1.00 43.75 132 GLU A CA 1
ATOM 1026 C C . GLU A 1 132 ? -22.734 40.249 -2.280 1.00 43.75 132 GLU A C 1
ATOM 1028 O O . GLU A 1 132 ? -23.581 39.705 -2.995 1.00 43.75 132 GLU A O 1
ATOM 1033 N N . PRO A 1 133 ? -23.097 40.978 -1.211 1.00 40.50 133 PRO A N 1
ATOM 1034 C CA . PRO A 1 133 ? -24.467 41.421 -1.023 1.00 40.50 133 PRO A CA 1
ATOM 1035 C C . PRO A 1 133 ? -24.773 42.498 -2.066 1.00 40.50 133 PRO A C 1
ATOM 1037 O O . PRO A 1 133 ? -24.128 43.543 -2.106 1.00 40.50 133 PRO A O 1
ATOM 1040 N N . SER A 1 134 ? -25.775 42.240 -2.900 1.00 39.97 134 SER A N 1
ATOM 1041 C CA . SER A 1 134 ? -26.449 43.266 -3.684 1.00 39.97 134 SER A CA 1
ATOM 1042 C C . SER A 1 134 ? -27.142 44.234 -2.725 1.00 39.97 134 SER A C 1
ATOM 1044 O O . SER A 1 134 ? -28.193 43.889 -2.183 1.00 39.97 134 SER A O 1
ATOM 1046 N N . ASP A 1 135 ? -26.576 45.419 -2.513 1.00 36.41 135 ASP A N 1
ATOM 1047 C CA . ASP A 1 135 ? -27.289 46.508 -1.846 1.00 36.41 135 ASP A CA 1
ATOM 1048 C C . ASP A 1 135 ? -27.670 47.564 -2.888 1.00 36.41 135 ASP A C 1
ATOM 1050 O O . ASP A 1 135 ? -26.862 48.382 -3.333 1.00 36.41 135 ASP A O 1
ATOM 1054 N N . GLY A 1 136 ? -28.909 47.441 -3.364 1.00 35.62 136 GLY A N 1
ATOM 1055 C CA . GLY A 1 136 ? -29.548 48.329 -4.323 1.00 35.62 136 GLY A CA 1
ATOM 1056 C C . GLY A 1 136 ? -30.649 49.146 -3.650 1.00 35.62 136 GLY A C 1
ATOM 1057 O O . GLY A 1 136 ? -31.762 48.661 -3.508 1.00 35.62 136 GLY A O 1
ATOM 1058 N N . SER A 1 137 ? -30.296 50.391 -3.324 1.00 37.34 137 SER A N 1
ATOM 1059 C CA . SER A 1 137 ? -31.068 51.639 -3.473 1.00 37.34 137 SER A CA 1
ATOM 1060 C C . SER A 1 137 ? -32.407 51.884 -2.736 1.00 37.34 137 SER A C 1
ATOM 1062 O O . SER A 1 137 ? -33.418 51.250 -3.008 1.00 37.34 137 SER A O 1
ATOM 1064 N N . ASN A 1 138 ? -32.395 53.028 -2.023 1.00 32.91 138 ASN A N 1
ATOM 1065 C CA . ASN A 1 138 ? -33.444 54.049 -1.809 1.00 32.91 138 ASN A CA 1
ATOM 1066 C C . ASN A 1 138 ? -34.665 53.715 -0.923 1.00 32.91 138 ASN A C 1
ATOM 1068 O O . ASN A 1 138 ? -35.489 52.890 -1.285 1.00 32.91 138 ASN A O 1
ATOM 1072 N N . ASP A 1 139 ? -34.902 54.496 0.142 1.00 32.47 139 ASP A N 1
ATOM 1073 C CA . ASP A 1 139 ? -35.737 55.711 0.062 1.00 32.47 139 ASP A CA 1
ATOM 1074 C C . ASP A 1 139 ? -35.705 56.539 1.371 1.00 32.47 139 ASP A C 1
ATOM 1076 O O . ASP A 1 139 ? -35.420 56.066 2.468 1.00 32.47 139 ASP A O 1
ATOM 1080 N N . SER A 1 140 ? -35.975 57.816 1.161 1.00 39.72 140 SER A N 1
ATOM 1081 C CA . SER A 1 140 ? -36.050 59.009 1.988 1.00 39.72 140 SER A CA 1
ATOM 1082 C C . SER A 1 140 ? -36.933 58.916 3.239 1.00 39.72 140 SER A C 1
ATOM 1084 O O . SER A 1 140 ? -38.011 58.334 3.221 1.00 39.72 140 SER A O 1
ATOM 1086 N N . THR A 1 141 ? -36.579 59.670 4.282 1.00 35.78 141 THR A N 1
ATOM 1087 C CA . THR A 1 141 ? -37.538 60.514 5.025 1.00 35.78 141 THR A CA 1
ATOM 1088 C C . THR A 1 141 ? -36.770 61.537 5.860 1.00 35.78 141 THR A C 1
ATOM 1090 O O . THR A 1 141 ? -35.939 61.192 6.695 1.00 35.78 141 THR A O 1
ATOM 1093 N N . GLY A 1 142 ? -37.006 62.819 5.578 1.00 34.72 142 GLY A N 1
ATOM 1094 C CA . GLY A 1 142 ? -36.421 63.928 6.322 1.00 34.72 142 GLY A CA 1
ATOM 1095 C C . GLY A 1 142 ? -37.111 64.174 7.659 1.00 34.72 142 GLY A C 1
ATOM 1096 O O . GLY A 1 142 ? -38.274 63.826 7.838 1.00 34.72 142 GLY A O 1
ATOM 1097 N N . ILE A 1 143 ? -36.399 64.846 8.562 1.00 45.84 143 ILE A N 1
ATOM 1098 C CA . ILE A 1 143 ? -36.980 65.685 9.614 1.00 45.84 143 ILE A CA 1
ATOM 1099 C C . ILE A 1 143 ? -35.969 66.761 10.031 1.00 45.84 143 ILE A C 1
ATOM 1101 O O . ILE A 1 143 ? -34.765 66.527 10.099 1.00 45.84 143 ILE A O 1
ATOM 1105 N N . ASN A 1 144 ? -36.519 67.957 10.230 1.00 35.50 144 ASN A N 1
ATOM 1106 C CA . ASN A 1 144 ? -35.888 69.262 10.405 1.00 35.50 144 ASN A CA 1
ATOM 1107 C C . ASN A 1 144 ? -35.107 69.416 11.722 1.00 35.50 144 ASN A C 1
ATOM 1109 O O . ASN A 1 144 ? -35.514 68.875 12.746 1.00 35.50 144 ASN A O 1
ATOM 1113 N N . LEU A 1 145 ? -34.079 70.270 11.711 1.00 35.34 145 LEU A N 1
ATOM 1114 C CA . LEU A 1 145 ? -33.517 70.898 12.910 1.00 35.34 145 LEU A CA 1
ATOM 1115 C C . LEU A 1 145 ? -33.722 72.415 12.814 1.00 35.34 145 LEU A C 1
ATOM 1117 O O . LEU A 1 145 ? -33.148 73.080 11.952 1.00 35.34 145 LEU A O 1
ATOM 1121 N N . THR A 1 146 ? -34.587 72.921 13.687 1.00 38.31 146 THR A N 1
ATOM 1122 C CA . THR A 1 146 ? -34.699 74.328 14.082 1.00 38.31 146 THR A CA 1
ATOM 1123 C C . THR A 1 146 ? -34.126 74.491 15.488 1.00 38.31 146 THR A C 1
ATOM 1125 O O . THR A 1 146 ? -34.317 73.596 16.310 1.00 38.31 146 THR A O 1
ATOM 1128 N N . GLU A 1 147 ? -33.544 75.675 15.708 1.00 36.59 147 GLU A N 1
ATOM 1129 C CA . GLU A 1 147 ? -32.862 76.233 16.898 1.00 36.59 147 GLU A CA 1
ATOM 1130 C C . GLU A 1 147 ? -31.370 75.917 17.070 1.00 36.59 147 GLU A C 1
ATOM 1132 O O . GLU A 1 147 ? -30.991 74.756 17.335 1.00 36.59 147 GLU A O 1
#

Sequence (147 aa):
MVLQDDNDELRRSPGTPVFTAPECCLGVIYHGKAADTWAVGVTLYCMILGQYPFLGETLHDTYDKIVNNPLVLPDEMNAELKDLLEGLLCKDPALRITLDAVTNHTWVIGDDGPIPQYLCWCKRSSMQKGREPSDGSNDSTGINLTE

Foldseek 3Di:
DDPDDPAQWDFADPDDLLLAALVNLVRDIDGNQLSVLLSVLQVVCCVVVVDGQQDDPDSVSSSCSNQPNDGDDDPPDDPLVVVSSCLSSPNDSVSRDGVVVSQVRCVNQPPVGGDPDDDDPVVVVVVVVPDDDPDDDDDDDDDDDDD

Radius of gyration: 25.78 Å; chains: 1; bounding box: 57×89×37 Å

Organism: NCBI:txid889485

pLDDT: mean 76.31, std 19.63, range [32.47, 95.12]